Protein AF-A0A416RRK5-F1 (afdb_monomer_lite)

Structure (mmCIF, N/CA/C/O backbone):
data_AF-A0A416RRK5-F1
#
_entry.id   AF-A0A416RRK5-F1
#
loop_
_atom_site.group_PDB
_atom_site.id
_atom_site.type_symbol
_atom_site.label_atom_id
_atom_site.label_alt_id
_atom_site.label_comp_id
_atom_site.label_asym_id
_atom_site.label_entity_id
_atom_site.label_seq_id
_atom_site.pdbx_PDB_ins_code
_atom_site.Cartn_x
_atom_site.Cartn_y
_atom_site.Cartn_z
_atom_site.occupancy
_atom_site.B_iso_or_equiv
_atom_site.auth_seq_id
_atom_site.auth_comp_id
_atom_site.auth_asym_id
_atom_site.auth_atom_id
_atom_site.pdbx_PDB_model_num
ATOM 1 N N . MET A 1 1 ? -15.613 9.747 -6.351 1.00 43.41 1 MET A N 1
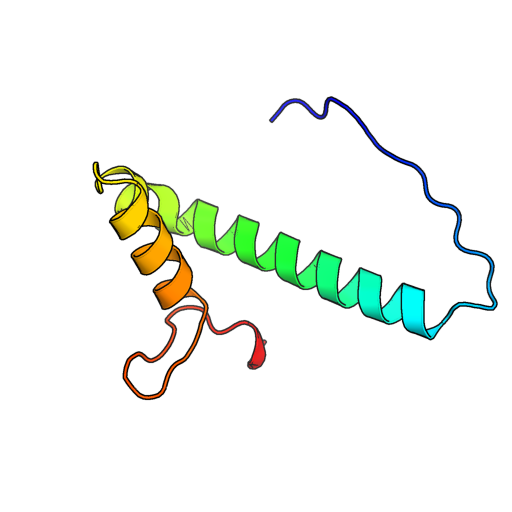ATOM 2 C CA . MET A 1 1 ? -14.305 10.440 -6.310 1.00 43.41 1 MET A CA 1
ATOM 3 C C . MET A 1 1 ? -14.264 11.465 -7.441 1.00 43.41 1 MET A C 1
ATOM 5 O O . MET A 1 1 ? -14.495 11.084 -8.581 1.00 43.41 1 MET A O 1
ATOM 9 N N . LYS A 1 2 ? -14.097 12.763 -7.149 1.00 36.84 2 LYS A N 1
ATOM 10 C CA . LYS A 1 2 ? -14.113 13.834 -8.166 1.00 36.84 2 LYS A CA 1
ATOM 11 C C . LYS A 1 2 ? -12.661 14.166 -8.525 1.00 36.84 2 LYS A C 1
ATOM 13 O O . LYS A 1 2 ? -11.929 14.645 -7.667 1.00 36.84 2 LYS A O 1
ATOM 18 N N . ILE A 1 3 ? -12.226 13.847 -9.744 1.00 55.88 3 ILE A N 1
ATOM 19 C CA . ILE A 1 3 ? -10.854 14.112 -10.206 1.00 55.88 3 ILE A CA 1
ATOM 20 C C . ILE A 1 3 ? -10.738 15.617 -10.472 1.00 55.88 3 ILE A C 1
ATOM 22 O O . ILE A 1 3 ? -11.359 16.131 -11.397 1.00 55.88 3 ILE A O 1
ATOM 26 N N . ILE A 1 4 ? -10.002 16.328 -9.617 1.00 66.62 4 ILE A N 1
ATOM 27 C CA . ILE A 1 4 ? -9.884 17.800 -9.637 1.00 66.62 4 ILE A CA 1
ATOM 28 C C . ILE A 1 4 ? -8.666 18.303 -10.424 1.00 66.62 4 ILE A C 1
ATOM 30 O O . ILE A 1 4 ? -8.586 19.490 -10.721 1.00 66.62 4 ILE A O 1
ATOM 34 N N . SER A 1 5 ? -7.731 17.422 -10.788 1.00 46.22 5 SER A N 1
ATOM 35 C CA . SER A 1 5 ? -6.595 17.766 -11.645 1.00 46.22 5 SER A CA 1
ATOM 36 C C . SER A 1 5 ? -5.958 16.510 -12.236 1.00 46.22 5 SER A C 1
ATOM 38 O O . SER A 1 5 ? -5.736 15.529 -11.527 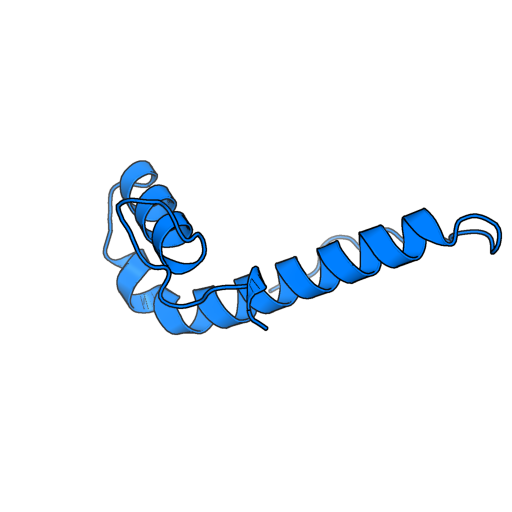1.00 46.22 5 SER A O 1
ATOM 40 N N . SER A 1 6 ? -5.648 16.551 -13.529 1.00 58.84 6 SER A N 1
ATOM 41 C CA . SER A 1 6 ? -4.818 15.560 -14.213 1.00 58.84 6 SER A CA 1
ATOM 42 C C . SER A 1 6 ? -3.600 16.275 -14.791 1.00 58.84 6 SER A C 1
ATOM 44 O O . SER A 1 6 ? -3.728 17.059 -15.730 1.00 58.84 6 SER A O 1
ATOM 46 N N . TYR A 1 7 ? -2.418 16.025 -14.230 1.00 60.91 7 TYR A N 1
ATOM 47 C CA . TYR A 1 7 ? -1.166 16.556 -14.764 1.00 60.91 7 TYR A CA 1
ATOM 48 C C . TYR A 1 7 ? -0.655 15.623 -15.870 1.00 60.91 7 TYR A C 1
ATOM 50 O O . TYR A 1 7 ? -0.259 14.486 -15.607 1.00 60.91 7 TYR A O 1
ATOM 58 N N . GLY A 1 8 ? -0.715 16.080 -17.122 1.00 54.84 8 GLY A N 1
ATOM 59 C CA . GLY A 1 8 ? -0.178 15.351 -18.270 1.00 54.84 8 GLY A CA 1
ATOM 60 C C . GLY A 1 8 ? 1.335 15.533 -18.362 1.00 54.84 8 GLY A C 1
ATOM 61 O O . GLY A 1 8 ? 1.801 16.597 -18.755 1.00 54.84 8 GLY A O 1
ATOM 62 N N . VAL A 1 9 ? 2.105 14.503 -18.001 1.00 60.28 9 VAL A N 1
ATOM 63 C CA . VAL A 1 9 ? 3.566 14.479 -18.191 1.00 60.28 9 VAL A CA 1
ATOM 64 C C . VAL A 1 9 ? 3.891 13.666 -19.435 1.00 60.28 9 VAL A C 1
ATOM 66 O O . VAL A 1 9 ? 3.792 12.438 -19.427 1.00 60.28 9 VAL A O 1
ATOM 69 N N . GLU A 1 10 ? 4.318 14.334 -20.503 1.00 59.41 10 GLU A N 1
ATOM 70 C CA . GLU A 1 10 ? 4.856 13.655 -21.681 1.00 59.41 10 GLU A CA 1
ATOM 71 C C . GLU A 1 10 ? 6.335 13.309 -21.470 1.00 59.41 10 GLU A C 1
ATOM 73 O O . GLU A 1 10 ? 7.227 14.158 -21.502 1.00 59.41 10 GLU A O 1
ATOM 78 N N . LEU A 1 11 ? 6.612 12.024 -21.249 1.00 55.00 11 LEU A N 1
ATOM 79 C CA . LEU A 1 11 ? 7.972 11.520 -21.066 1.00 55.00 11 LEU A CA 1
ATOM 80 C C . LEU A 1 11 ? 8.593 11.166 -22.421 1.00 55.00 11 LEU A C 1
ATOM 82 O O . LEU A 1 11 ? 8.187 10.185 -23.060 1.00 55.00 11 LEU A O 1
ATOM 86 N N . ARG A 1 12 ? 9.613 11.931 -22.837 1.00 57.22 12 ARG A N 1
ATOM 87 C CA . ARG A 1 12 ? 10.435 11.643 -24.028 1.00 57.22 12 ARG A CA 1
ATOM 88 C C . ARG A 1 12 ? 11.068 10.240 -23.932 1.00 57.22 12 ARG A C 1
ATOM 90 O O . ARG A 1 12 ? 11.460 9.798 -22.855 1.00 57.22 12 ARG A O 1
ATOM 97 N N . LYS A 1 13 ? 11.187 9.544 -25.074 1.00 58.66 13 LYS A N 1
ATOM 98 C CA . LYS A 1 13 ? 11.608 8.125 -25.212 1.00 58.66 13 LYS A CA 1
ATOM 99 C C . LYS A 1 13 ? 12.956 7.739 -24.560 1.00 58.66 13 LYS A C 1
ATOM 101 O O . LYS A 1 13 ? 13.196 6.553 -24.389 1.00 58.66 13 LYS A O 1
ATOM 106 N N . GLN A 1 14 ? 13.812 8.691 -24.182 1.00 56.78 14 GLN A N 1
ATOM 107 C CA . GLN A 1 14 ? 15.132 8.436 -23.572 1.00 56.78 14 GLN A CA 1
ATOM 108 C C . GLN A 1 14 ? 15.091 8.087 -22.070 1.00 56.78 14 GLN A C 1
ATOM 110 O O . GLN A 1 14 ? 16.110 7.707 -21.508 1.00 56.78 14 GLN A O 1
ATOM 115 N N . ASN A 1 15 ? 13.920 8.136 -21.429 1.00 59.59 15 ASN A N 1
ATOM 116 C CA . ASN A 1 15 ? 13.766 7.923 -19.987 1.00 59.59 15 ASN A CA 1
ATOM 117 C C . ASN A 1 15 ? 13.128 6.561 -19.647 1.00 59.59 15 ASN A C 1
ATOM 119 O O . ASN A 1 15 ? 12.135 6.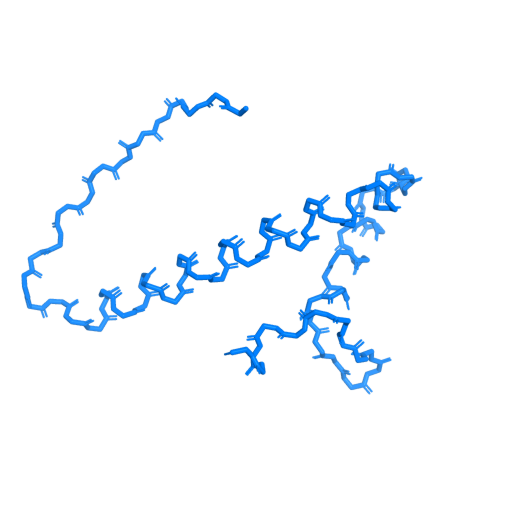502 -18.921 1.00 59.59 15 ASN A O 1
ATOM 123 N N . ILE A 1 16 ? 13.670 5.463 -20.189 1.00 62.19 16 ILE A N 1
ATOM 124 C CA . ILE A 1 16 ? 13.176 4.095 -19.922 1.00 62.19 16 ILE A CA 1
ATOM 125 C C . ILE A 1 16 ? 13.135 3.780 -18.411 1.00 62.19 16 ILE A C 1
ATOM 127 O O . ILE A 1 16 ? 12.086 3.319 -17.958 1.00 62.19 16 ILE A O 1
ATOM 131 N N . PRO A 1 17 ? 14.167 4.114 -17.602 1.00 71.38 17 PRO A N 1
ATOM 132 C CA . PRO A 1 17 ? 14.125 3.867 -16.160 1.00 71.38 17 PRO A CA 1
ATOM 133 C C . PRO A 1 17 ? 12.988 4.622 -15.465 1.00 71.38 17 PRO A C 1
ATOM 135 O O . PRO A 1 17 ? 12.295 4.060 -14.631 1.00 71.38 17 PRO A O 1
ATOM 138 N N . ILE A 1 18 ? 12.717 5.871 -15.865 1.00 79.69 18 ILE A N 1
ATOM 139 C CA . ILE A 1 18 ? 11.640 6.684 -15.273 1.00 79.69 18 ILE A CA 1
ATOM 140 C C . ILE A 1 18 ? 10.265 6.101 -15.606 1.00 79.69 18 ILE A C 1
ATOM 142 O O . ILE A 1 18 ? 9.371 6.121 -14.763 1.00 79.69 18 ILE A O 1
ATOM 146 N N . ARG A 1 19 ? 10.079 5.570 -16.822 1.00 79.44 19 ARG A N 1
ATOM 147 C CA . ARG A 1 19 ? 8.826 4.899 -17.194 1.00 79.44 19 ARG A CA 1
ATOM 148 C C . ARG A 1 19 ? 8.591 3.651 -16.348 1.00 79.44 19 ARG A C 1
ATOM 150 O O . ARG A 1 19 ? 7.504 3.523 -15.802 1.00 79.44 19 ARG A O 1
ATOM 157 N N . GLN A 1 20 ? 9.611 2.813 -16.176 1.00 81.19 20 GLN A N 1
ATOM 158 C CA . GLN A 1 20 ? 9.534 1.620 -15.325 1.00 8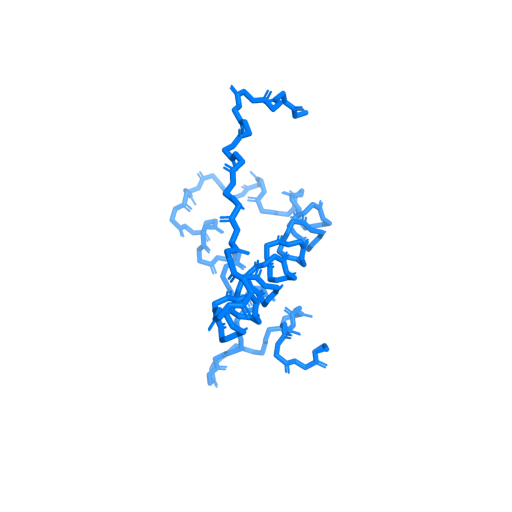1.19 20 GLN A CA 1
ATOM 159 C C . GLN A 1 20 ? 9.253 1.987 -13.865 1.00 81.19 20 GLN A C 1
ATOM 161 O O . GLN A 1 20 ? 8.344 1.439 -13.251 1.00 81.19 20 GLN A O 1
ATOM 166 N N . THR A 1 21 ? 9.964 2.980 -13.325 1.00 85.00 21 THR A N 1
ATOM 167 C CA . THR A 1 21 ? 9.705 3.505 -11.981 1.00 85.00 21 THR A CA 1
ATOM 168 C C . THR A 1 21 ? 8.255 3.974 -11.836 1.00 85.00 21 THR A C 1
ATOM 170 O O . THR A 1 21 ? 7.588 3.624 -10.868 1.00 85.00 21 THR A O 1
ATOM 173 N N . LEU A 1 22 ? 7.726 4.728 -12.804 1.00 86.94 22 LEU A N 1
ATOM 174 C CA . LEU A 1 22 ? 6.339 5.198 -12.766 1.00 86.94 22 LEU A CA 1
ATOM 175 C C . LEU A 1 22 ? 5.311 4.076 -12.915 1.00 86.94 22 LEU A C 1
ATOM 177 O O . LEU A 1 22 ? 4.232 4.180 -12.339 1.00 86.94 22 LEU A O 1
ATOM 181 N N . GLU A 1 23 ? 5.609 3.034 -13.684 1.00 87.62 23 GLU A N 1
ATOM 182 C CA . GLU A 1 23 ? 4.756 1.849 -13.784 1.00 87.62 23 GLU A CA 1
ATOM 183 C C . GLU A 1 23 ? 4.668 1.121 -12.442 1.00 87.62 23 GLU A C 1
ATOM 185 O O . GLU A 1 23 ? 3.559 0.815 -12.012 1.00 87.62 23 GLU A O 1
ATOM 190 N N . ILE A 1 24 ? 5.792 0.964 -11.736 1.00 87.62 24 ILE A N 1
ATOM 191 C CA . ILE A 1 24 ? 5.832 0.385 -10.383 1.00 87.62 24 ILE A CA 1
ATOM 192 C C . ILE A 1 24 ? 5.051 1.256 -9.390 1.00 87.62 24 ILE A C 1
ATOM 194 O O . ILE A 1 24 ? 4.244 0.752 -8.615 1.00 87.62 24 ILE A O 1
ATOM 198 N N . TYR A 1 25 ? 5.214 2.582 -9.429 1.00 88.94 25 TYR A N 1
ATOM 199 C CA . TYR A 1 25 ? 4.415 3.463 -8.569 1.00 88.94 25 TYR A CA 1
ATOM 200 C C . TYR A 1 25 ? 2.919 3.370 -8.883 1.00 88.94 25 TYR A C 1
ATOM 202 O O . TYR A 1 25 ? 2.092 3.381 -7.973 1.00 88.94 25 TYR A O 1
ATOM 210 N N . ARG A 1 26 ? 2.550 3.271 -10.164 1.00 89.88 26 ARG A N 1
ATOM 211 C CA . ARG A 1 26 ? 1.151 3.117 -10.577 1.00 89.88 26 ARG A CA 1
ATOM 212 C C . ARG A 1 26 ? 0.566 1.786 -10.120 1.00 89.88 26 ARG A C 1
ATOM 214 O O . ARG A 1 26 ? -0.572 1.788 -9.653 1.00 89.88 26 ARG A O 1
ATOM 221 N N . SER A 1 27 ? 1.306 0.684 -10.239 1.00 88.62 27 SER A N 1
ATOM 222 C CA . SER A 1 27 ? 0.849 -0.622 -9.759 1.00 88.62 27 SER A CA 1
ATOM 223 C C . SER A 1 27 ? 0.705 -0.634 -8.239 1.00 88.62 27 SER A C 1
ATOM 225 O O . SER A 1 27 ? -0.336 -1.063 -7.750 1.00 88.6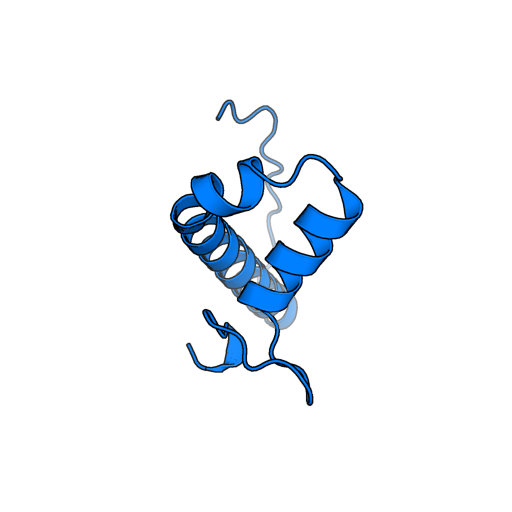2 27 SER A O 1
ATOM 227 N N . ALA A 1 28 ? 1.666 -0.062 -7.507 1.00 88.06 28 ALA A N 1
ATOM 228 C CA . ALA A 1 28 ? 1.608 0.060 -6.052 1.00 88.06 28 ALA A CA 1
ATOM 229 C C . ALA A 1 28 ? 0.387 0.864 -5.589 1.00 88.06 28 ALA A C 1
ATOM 231 O O . ALA A 1 28 ? -0.383 0.402 -4.752 1.00 88.06 28 ALA A O 1
ATOM 232 N N . VAL A 1 29 ? 0.155 2.047 -6.169 1.00 89.81 29 VAL A N 1
ATOM 233 C CA . VAL A 1 29 ? -1.011 2.874 -5.817 1.00 89.81 29 VAL A CA 1
ATOM 234 C C . VAL A 1 29 ? -2.313 2.149 -6.135 1.00 89.81 29 VAL A C 1
ATOM 236 O O . VAL A 1 29 ? -3.229 2.169 -5.319 1.00 89.81 29 VAL A O 1
ATOM 239 N N . ARG A 1 30 ? -2.404 1.494 -7.296 1.00 89.69 30 ARG A N 1
ATOM 240 C CA . ARG A 1 30 ? -3.598 0.733 -7.667 1.00 89.69 30 ARG A CA 1
ATOM 241 C C . ARG A 1 30 ? -3.877 -0.394 -6.670 1.00 89.69 30 ARG A C 1
ATOM 243 O O . ARG A 1 30 ? -5.000 -0.496 -6.191 1.00 89.69 30 ARG A O 1
ATOM 250 N N . TYR A 1 31 ? -2.861 -1.183 -6.334 1.00 89.94 31 TYR A N 1
ATOM 251 C CA . TYR A 1 31 ? -2.979 -2.275 -5.373 1.00 89.94 31 TYR A CA 1
ATOM 252 C C . TYR A 1 31 ? -3.424 -1.777 -3.993 1.00 89.94 31 TYR A C 1
ATOM 254 O O . TYR A 1 31 ? -4.367 -2.306 -3.413 1.00 89.94 31 TYR A O 1
ATOM 262 N N . LEU A 1 32 ? -2.804 -0.702 -3.496 1.00 88.75 32 LEU A N 1
ATOM 263 C CA . LEU A 1 32 ? -3.173 -0.092 -2.218 1.00 88.75 32 LEU A CA 1
ATOM 264 C C . LEU A 1 32 ? -4.628 0.383 -2.198 1.00 88.75 32 LEU A C 1
ATOM 266 O O . LEU A 1 32 ? -5.309 0.208 -1.193 1.00 88.75 32 LEU A O 1
ATOM 270 N N . VAL A 1 33 ? -5.110 0.981 -3.290 1.00 89.88 33 VAL A N 1
ATOM 271 C CA . VAL A 1 33 ? -6.506 1.426 -3.392 1.00 89.88 33 VAL A CA 1
ATOM 272 C C . VAL A 1 33 ? -7.461 0.235 -3.308 1.00 89.88 33 VAL A C 1
ATOM 274 O O . VAL A 1 33 ? -8.391 0.285 -2.510 1.00 89.88 33 VAL A O 1
ATOM 277 N N . GLU A 1 34 ? -7.204 -0.837 -4.062 1.00 89.62 34 GLU A N 1
ATOM 278 C CA . GLU A 1 34 ? -8.038 -2.051 -4.058 1.00 89.62 34 GLU A CA 1
ATOM 279 C C . GLU A 1 34 ? -8.055 -2.722 -2.666 1.00 89.62 34 GLU A C 1
ATOM 281 O O . GLU A 1 34 ? -9.117 -3.068 -2.144 1.00 89.62 34 GLU A O 1
ATOM 286 N N . VAL A 1 35 ? -6.893 -2.837 -2.011 1.00 90.19 35 VAL A N 1
ATOM 287 C CA . VAL A 1 35 ? -6.781 -3.406 -0.658 1.00 90.19 35 VAL A CA 1
ATOM 288 C C . VAL A 1 35 ? -7.519 -2.545 0.362 1.00 90.19 35 VAL A C 1
ATOM 290 O O . VAL A 1 35 ? -8.343 -3.061 1.118 1.00 90.19 35 VAL A O 1
ATOM 293 N N . TYR A 1 36 ? -7.263 -1.236 0.394 1.00 88.31 36 TYR A N 1
ATOM 294 C CA . TYR A 1 36 ? -7.891 -0.373 1.390 1.00 88.31 36 TYR A CA 1
ATOM 295 C C . TYR A 1 36 ? -9.387 -0.217 1.177 1.00 88.31 36 TYR A C 1
ATOM 297 O O . TYR A 1 36 ? -10.091 -0.079 2.167 1.00 88.31 36 TYR A O 1
ATOM 305 N N . GLU A 1 37 ? -9.885 -0.290 -0.057 1.00 90.94 37 GLU A N 1
ATOM 306 C CA . GLU A 1 37 ? -11.324 -0.339 -0.316 1.00 90.94 37 GLU A CA 1
ATOM 307 C C . GLU A 1 37 ? -11.959 -1.582 0.324 1.00 90.94 37 GLU A C 1
ATOM 309 O O . GLU A 1 37 ? -12.987 -1.467 0.988 1.00 90.94 37 GLU A O 1
ATOM 314 N N . SER A 1 38 ? -11.305 -2.747 0.229 1.00 90.00 38 SER A N 1
ATOM 315 C CA . SER A 1 38 ? -11.815 -3.994 0.819 1.00 90.00 38 SER A CA 1
ATOM 316 C C . SER A 1 38 ? -11.791 -4.029 2.355 1.00 90.00 38 SER A C 1
ATOM 318 O O . SER A 1 38 ? -12.637 -4.680 2.962 1.00 90.00 38 SER A O 1
ATOM 320 N N . VAL A 1 39 ? -10.846 -3.326 2.994 1.00 91.00 39 VAL A N 1
ATOM 321 C CA . VAL A 1 39 ? -10.653 -3.328 4.462 1.00 91.00 39 VAL A CA 1
ATOM 322 C C . VAL A 1 39 ? -11.118 -2.012 5.110 1.00 91.00 39 VAL A C 1
ATOM 324 O O . VAL A 1 39 ? -10.964 -1.803 6.315 1.00 91.00 39 VAL A O 1
ATOM 327 N N . TRP A 1 40 ? -11.703 -1.094 4.332 1.00 90.50 40 TRP A N 1
ATOM 328 C CA . TRP A 1 40 ? -12.051 0.247 4.808 1.00 90.50 40 TRP A CA 1
ATOM 329 C C . TRP A 1 40 ? -13.001 0.218 6.005 1.00 90.50 40 TRP A C 1
ATOM 331 O O . TRP A 1 40 ? -12.821 0.995 6.940 1.00 90.50 40 TRP A O 1
ATOM 341 N N . GLU A 1 41 ? -13.978 -0.691 6.006 1.00 90.19 41 GLU A N 1
ATOM 342 C CA . GLU A 1 41 ? -14.954 -0.814 7.093 1.00 90.19 41 GLU A CA 1
ATOM 343 C C . GLU A 1 41 ? -14.289 -1.132 8.438 1.00 90.19 41 GLU A C 1
ATOM 345 O O . GLU A 1 41 ? -14.653 -0.537 9.451 1.00 90.19 41 GLU A O 1
ATOM 350 N N . GLU A 1 42 ? -13.271 -1.999 8.451 1.00 89.88 42 GLU A N 1
ATOM 351 C CA . GLU A 1 42 ? -12.512 -2.350 9.658 1.00 89.88 42 GLU A CA 1
ATOM 352 C C . GLU A 1 42 ? -11.655 -1.166 10.137 1.00 89.88 42 GLU A C 1
ATOM 354 O O . GLU A 1 42 ? -11.615 -0.843 11.326 1.00 89.88 42 GLU A O 1
ATOM 359 N N . LEU A 1 43 ? -10.993 -0.472 9.204 1.00 88.12 43 LEU A N 1
ATOM 360 C CA . LEU A 1 43 ? -10.123 0.665 9.517 1.00 88.12 43 LEU A CA 1
ATOM 361 C C . LEU A 1 43 ? -10.914 1.898 9.974 1.00 88.12 43 LEU A C 1
ATOM 363 O O . LEU A 1 43 ? -10.447 2.648 10.835 1.00 88.12 43 LEU A O 1
ATOM 367 N N . ALA A 1 44 ? -12.106 2.123 9.424 1.00 89.81 44 ALA A N 1
ATOM 368 C CA . ALA A 1 44 ? -12.939 3.281 9.736 1.00 89.81 44 ALA A CA 1
ATOM 369 C C . ALA A 1 44 ? -13.413 3.299 11.199 1.00 89.81 44 ALA A C 1
ATOM 371 O O . ALA A 1 44 ? -13.598 4.383 11.753 1.00 89.81 44 ALA A O 1
ATOM 372 N N . GLN A 1 45 ? -13.538 2.129 11.837 1.00 91.62 45 GLN A N 1
ATOM 373 C CA . GLN A 1 45 ? -13.908 1.995 13.253 1.00 91.62 45 GLN A CA 1
ATOM 374 C C . GLN A 1 45 ? -12.822 2.513 14.211 1.00 91.62 45 GLN A C 1
ATOM 376 O O . GLN A 1 45 ? -13.099 2.810 15.372 1.00 91.62 45 GLN A O 1
ATOM 381 N N . ILE A 1 46 ? -11.571 2.636 13.755 1.00 90.62 46 ILE A N 1
ATOM 382 C CA . ILE A 1 46 ? -10.465 3.110 14.592 1.00 90.62 46 ILE A CA 1
ATOM 383 C C . ILE A 1 46 ? -10.525 4.636 14.677 1.00 90.62 46 ILE A C 1
ATOM 385 O O . ILE A 1 46 ? -10.047 5.319 13.775 1.00 90.62 46 ILE A O 1
ATOM 389 N N . GLU A 1 47 ? -11.063 5.198 15.759 1.00 87.69 47 GLU A N 1
ATOM 390 C CA . GLU A 1 47 ? -11.199 6.657 15.936 1.00 87.69 47 GLU A CA 1
ATOM 391 C C . GLU A 1 47 ? -9.859 7.407 15.867 1.00 87.69 47 GLU A C 1
ATOM 393 O O . GLU A 1 47 ? -9.753 8.458 15.234 1.00 87.69 47 GLU A O 1
ATOM 398 N N . GLU A 1 48 ? -8.808 6.848 16.471 1.00 94.06 48 GLU A N 1
ATOM 399 C CA . GLU A 1 48 ? -7.498 7.491 16.533 1.00 94.06 48 GLU A CA 1
ATOM 400 C C . GLU A 1 48 ? -6.737 7.352 15.205 1.00 94.06 48 GLU A C 1
ATOM 402 O O . GLU A 1 48 ? -6.301 6.266 14.816 1.00 94.06 48 GLU A O 1
ATOM 407 N N . SER A 1 49 ? -6.515 8.483 14.531 1.00 88.44 49 SER A N 1
ATOM 408 C CA . SER A 1 49 ? -5.877 8.551 13.210 1.00 88.44 49 SER A CA 1
ATOM 409 C C . SER A 1 49 ? -4.528 7.833 13.159 1.00 88.44 49 SER A C 1
ATOM 411 O O . SER A 1 49 ? -4.290 7.034 12.258 1.00 88.44 49 SER A O 1
ATOM 413 N N . LYS A 1 50 ? -3.661 8.046 14.154 1.00 91.12 50 LYS A N 1
ATOM 414 C CA . LYS A 1 50 ? -2.333 7.417 14.213 1.00 91.12 50 LYS A CA 1
ATOM 415 C C . LYS A 1 50 ? -2.412 5.889 14.282 1.00 91.12 50 LYS A C 1
ATOM 417 O O . LYS A 1 50 ? -1.647 5.205 13.612 1.00 91.12 50 LYS A O 1
ATOM 422 N N . LYS A 1 51 ? -3.356 5.349 15.059 1.00 89.94 51 LYS A N 1
ATOM 423 C CA . LYS A 1 51 ? -3.574 3.897 15.147 1.00 89.94 51 LYS A CA 1
ATOM 424 C C . LYS A 1 51 ? -4.139 3.341 13.846 1.00 89.94 51 LYS A C 1
ATOM 426 O O . LYS A 1 51 ? -3.719 2.270 13.424 1.00 89.94 51 LYS A O 1
ATOM 431 N N . ARG A 1 52 ? -5.026 4.091 13.188 1.00 90.94 52 ARG A N 1
ATOM 432 C CA . ARG A 1 52 ? -5.585 3.728 11.883 1.00 90.94 52 ARG A CA 1
ATOM 433 C C . ARG A 1 52 ? -4.507 3.641 10.802 1.00 90.94 52 ARG A C 1
ATOM 435 O O . ARG A 1 52 ? -4.480 2.668 10.060 1.00 90.94 52 ARG A O 1
ATOM 442 N N . PHE A 1 53 ? -3.590 4.610 10.756 1.00 87.38 53 PHE A N 1
ATOM 443 C CA . PHE A 1 53 ? -2.450 4.589 9.833 1.00 87.38 53 PHE A CA 1
ATOM 444 C C . PHE A 1 53 ? -1.515 3.406 10.092 1.00 87.38 53 PHE A C 1
ATOM 446 O O . PHE A 1 53 ? -1.158 2.708 9.150 1.00 87.38 53 PHE A O 1
ATOM 453 N N . ASN A 1 54 ? -1.174 3.135 11.354 1.00 89.00 54 ASN A N 1
ATOM 454 C CA . ASN A 1 54 ? -0.321 1.994 11.692 1.00 89.00 54 ASN A CA 1
ATOM 455 C C . ASN A 1 54 ? -0.986 0.654 11.334 1.00 89.00 54 ASN A C 1
ATOM 457 O O . ASN A 1 54 ? -0.323 -0.253 10.843 1.00 89.00 54 ASN A O 1
ATOM 461 N N . ALA A 1 55 ? -2.298 0.520 11.560 1.00 88.38 55 ALA A N 1
ATOM 462 C CA . ALA A 1 55 ? -3.048 -0.677 11.185 1.00 88.38 55 ALA A CA 1
ATOM 463 C C . ALA A 1 55 ? -3.082 -0.869 9.660 1.00 88.38 55 ALA A C 1
ATOM 465 O O . ALA A 1 55 ? -2.841 -1.972 9.180 1.00 88.38 55 ALA A O 1
ATOM 466 N N . ALA A 1 56 ? -3.312 0.209 8.906 1.00 88.44 56 ALA A N 1
ATOM 467 C CA . ALA A 1 56 ? -3.260 0.201 7.448 1.00 88.44 56 ALA A CA 1
ATOM 468 C C . ALA A 1 56 ? -1.868 -0.200 6.923 1.00 88.44 56 ALA A C 1
ATOM 470 O O . ALA A 1 56 ? -1.764 -1.064 6.057 1.00 88.44 56 ALA A O 1
ATOM 471 N N . GLU A 1 57 ? -0.798 0.355 7.497 1.00 86.56 57 GLU A N 1
ATOM 472 C CA . GLU A 1 57 ? 0.581 0.001 7.144 1.00 86.56 57 GLU A CA 1
ATOM 473 C C . GLU A 1 57 ? 0.877 -1.482 7.416 1.00 86.56 57 GLU A C 1
ATOM 475 O O . GLU A 1 57 ? 1.412 -2.178 6.555 1.00 86.56 57 GLU A O 1
ATOM 480 N N . HIS A 1 58 ? 0.472 -2.000 8.578 1.00 88.75 58 HIS A N 1
ATOM 481 C CA . HIS A 1 58 ? 0.660 -3.407 8.938 1.00 88.75 58 HIS A CA 1
ATOM 482 C C . HIS A 1 58 ? -0.121 -4.390 8.053 1.00 88.75 58 HIS A C 1
ATOM 484 O O . HIS A 1 58 ? 0.247 -5.563 7.982 1.00 88.75 58 HIS A O 1
ATOM 490 N N . LEU A 1 59 ? -1.176 -3.951 7.363 1.00 87.31 59 LEU A N 1
ATOM 491 C CA . LEU A 1 59 ? -1.894 -4.812 6.422 1.00 87.31 59 LEU A CA 1
ATOM 492 C C . LEU A 1 59 ? -1.075 -5.106 5.165 1.00 87.31 59 LEU A C 1
ATOM 494 O O . LEU A 1 59 ? -1.208 -6.201 4.619 1.00 87.31 59 LEU A O 1
ATOM 498 N N . VAL A 1 60 ? -0.241 -4.157 4.736 1.00 85.75 60 VAL A N 1
ATOM 499 C CA . VAL A 1 60 ? 0.464 -4.213 3.448 1.00 85.75 60 VAL A CA 1
ATOM 500 C C . VAL A 1 60 ? 1.960 -4.488 3.608 1.00 85.75 60 VAL A C 1
ATOM 502 O O . VAL A 1 60 ? 2.563 -5.112 2.742 1.00 85.75 60 VAL A O 1
ATOM 505 N N . HIS A 1 61 ? 2.577 -4.061 4.713 1.00 82.94 61 HIS A N 1
ATOM 506 C CA . HIS A 1 61 ? 4.020 -4.190 4.921 1.00 82.94 61 HIS A CA 1
ATOM 507 C C . HIS A 1 61 ? 4.385 -5.335 5.864 1.00 82.94 61 HIS A C 1
ATOM 509 O O . HIS A 1 61 ? 4.070 -5.330 7.063 1.00 82.94 61 HIS A O 1
ATOM 515 N N . THR A 1 62 ? 5.132 -6.296 5.323 1.00 82.06 62 THR A N 1
ATOM 516 C CA . THR A 1 62 ? 5.688 -7.397 6.101 1.00 82.06 62 THR A CA 1
ATOM 517 C C . THR A 1 62 ? 6.875 -6.886 6.910 1.00 82.06 62 THR A C 1
ATOM 519 O O . THR A 1 62 ? 7.840 -6.332 6.389 1.00 82.06 62 THR A O 1
ATOM 522 N N . THR A 1 63 ? 6.829 -7.081 8.223 1.00 79.88 63 THR A N 1
ATOM 523 C CA . THR A 1 63 ? 7.950 -6.791 9.124 1.00 79.88 63 THR A CA 1
ATOM 524 C C . THR A 1 63 ? 8.318 -8.046 9.902 1.00 79.88 63 THR A C 1
ATOM 526 O O . THR A 1 63 ? 7.542 -8.993 9.994 1.00 79.88 63 THR A O 1
ATOM 529 N N . LYS A 1 64 ? 9.485 -8.050 10.561 1.00 79.06 64 LYS A N 1
ATOM 530 C CA . LYS A 1 64 ? 9.936 -9.195 11.379 1.00 79.06 64 LYS A CA 1
ATOM 531 C C . LYS A 1 64 ? 8.939 -9.637 12.461 1.00 79.06 64 LYS A C 1
ATOM 533 O O . LYS A 1 64 ? 9.054 -10.750 12.957 1.00 79.06 64 LYS A O 1
ATOM 538 N N . ARG A 1 65 ? 8.022 -8.759 12.878 1.00 79.44 65 ARG A N 1
ATOM 539 C CA . ARG A 1 65 ? 7.037 -9.018 13.941 1.00 79.44 65 ARG A CA 1
ATOM 540 C C . ARG A 1 65 ? 5.596 -9.089 13.433 1.00 79.44 65 ARG A C 1
ATOM 542 O O . ARG A 1 65 ? 4.715 -9.377 14.232 1.00 79.44 65 ARG A O 1
ATOM 549 N N . ASN A 1 66 ? 5.360 -8.822 12.149 1.00 79.50 66 ASN A N 1
ATOM 550 C CA . ASN A 1 66 ? 4.027 -8.800 11.560 1.00 79.50 66 ASN A CA 1
ATOM 551 C C . ASN A 1 66 ? 4.077 -9.306 10.109 1.00 79.50 66 ASN A C 1
ATOM 553 O O . ASN A 1 66 ? 4.631 -8.596 9.264 1.00 79.50 66 ASN A O 1
ATOM 557 N N . PRO A 1 67 ? 3.522 -10.492 9.810 1.00 79.81 67 PRO A N 1
ATOM 558 C CA . PRO A 1 67 ? 3.303 -10.910 8.430 1.00 79.81 67 PRO A CA 1
ATOM 559 C C . PRO A 1 67 ? 2.190 -10.056 7.806 1.00 79.81 67 PRO A C 1
ATOM 561 O O . PRO A 1 67 ? 1.102 -9.973 8.378 1.00 79.81 67 PRO A O 1
ATOM 564 N N . ALA A 1 68 ? 2.446 -9.408 6.662 1.00 83.12 68 ALA A N 1
ATOM 565 C CA . ALA A 1 68 ? 1.400 -8.649 5.981 1.00 83.12 68 ALA A CA 1
ATOM 566 C C . ALA A 1 68 ? 0.311 -9.589 5.471 1.00 83.12 68 ALA A C 1
ATOM 568 O O . ALA A 1 68 ? 0.584 -10.672 4.953 1.00 83.12 68 ALA A O 1
ATOM 569 N N . ARG A 1 69 ? -0.940 -9.148 5.593 1.00 83.19 69 ARG A N 1
ATOM 570 C CA . ARG A 1 69 ? -2.087 -9.862 5.024 1.00 83.19 69 ARG A CA 1
ATOM 571 C C . ARG A 1 69 ? -2.132 -9.708 3.503 1.00 83.19 69 ARG A C 1
ATOM 573 O O . ARG A 1 69 ? -2.582 -10.617 2.815 1.00 83.19 69 ARG A O 1
ATOM 580 N N . PHE A 1 70 ? -1.665 -8.566 3.006 1.00 83.44 70 PHE A N 1
ATOM 581 C CA . PHE A 1 70 ? -1.680 -8.179 1.603 1.00 83.44 70 PHE A CA 1
ATOM 582 C C . PHE A 1 70 ? -0.281 -7.741 1.175 1.00 83.44 70 PHE A C 1
ATOM 584 O O . PHE A 1 70 ? -0.032 -6.554 0.983 1.00 83.44 70 PHE A O 1
ATOM 591 N N . ASP A 1 71 ? 0.635 -8.693 1.020 1.00 81.00 71 ASP A N 1
ATOM 592 C CA . ASP A 1 71 ? 2.015 -8.381 0.653 1.00 81.00 71 ASP A CA 1
ATOM 593 C C . ASP A 1 71 ? 2.138 -8.012 -0.836 1.00 81.00 71 ASP A C 1
ATOM 595 O O . ASP A 1 71 ? 1.885 -8.831 -1.723 1.00 81.00 71 ASP A O 1
ATOM 599 N N . PHE A 1 72 ? 2.506 -6.758 -1.102 1.00 77.81 72 PHE A N 1
ATOM 600 C CA . PHE A 1 72 ? 2.695 -6.244 -2.458 1.00 77.81 72 PHE A CA 1
ATOM 601 C C . PHE A 1 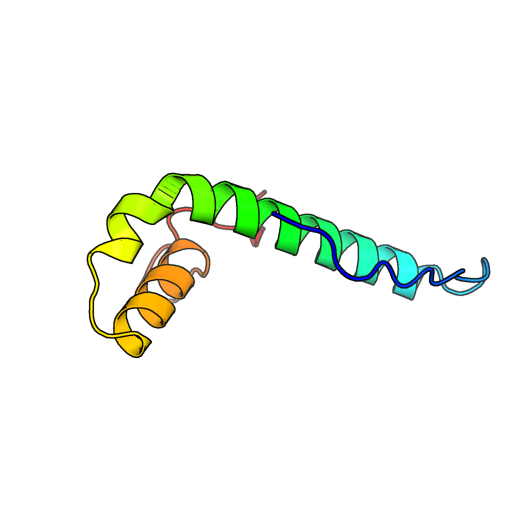72 ? 3.927 -6.852 -3.143 1.00 77.81 72 PHE A C 1
ATOM 603 O O . PHE A 1 72 ? 3.908 -7.039 -4.356 1.00 77.81 72 PHE A O 1
ATOM 610 N N . ASP A 1 73 ? 4.973 -7.198 -2.385 1.00 73.31 73 ASP A N 1
ATOM 611 C CA . ASP A 1 73 ? 6.254 -7.650 -2.945 1.00 73.31 73 ASP A CA 1
ATOM 612 C C . ASP A 1 73 ? 6.216 -9.118 -3.423 1.00 73.31 73 ASP A C 1
ATOM 614 O O . ASP A 1 73 ? 7.131 -9.567 -4.115 1.00 73.31 73 ASP A O 1
ATOM 618 N N . PHE A 1 74 ? 5.159 -9.869 -3.080 1.00 66.81 74 PHE A N 1
ATOM 619 C CA . PHE A 1 74 ? 4.923 -11.245 -3.548 1.00 66.81 74 PHE A CA 1
ATOM 620 C C . PHE A 1 74 ? 3.887 -11.355 -4.686 1.00 66.81 74 PHE A C 1
ATOM 622 O O . PHE A 1 74 ? 3.560 -12.479 -5.080 1.00 66.81 74 PHE A O 1
ATOM 629 N N . CYS A 1 75 ? 3.367 -10.233 -5.200 1.00 53.94 75 CYS A N 1
ATOM 630 C CA . CYS A 1 75 ? 2.408 -10.189 -6.314 1.00 53.94 75 CYS A CA 1
ATOM 631 C C . CYS A 1 75 ? 3.072 -10.029 -7.692 1.00 53.94 75 CYS A C 1
ATOM 633 O O . CYS A 1 75 ? 4.102 -9.327 -7.799 1.00 53.94 75 CYS A O 1
#

Radius of gyration: 15.98 Å; chains: 1; bounding box: 30×29×42 Å

Foldseek 3Di:
DDPPDDDDDDDDPVPPVVVVVVVVVVLVVVLLVVVCVVCVVVLVPPPDPVVSVVVSCLQADCDPVGGHVHDPVVD

pLDDT: mean 79.13, std 13.98, range [36.84, 94.06]

Secondary structure (DSSP, 8-state):
------------TT-HHHHHHHHHHHHHHHHHHHHHHHHHHHHHT--SHHHHHHHHHHHH--BTTB--SS-GGG-

Sequence (75 aa):
MKIISSYGVELRKQNIPIRQTLEIYRSAVRYLVEVYESVWEELAQIEESKKRFNAAEHLVHTTKRNPARFDFDFC